Protein AF-A0A0U2W8F7-F1 (afdb_monomer_lite)

Radius of gyration: 20.61 Å; chains: 1; bounding box: 46×20×61 Å

Sequence (80 aa):
MNEYERALSTMGDSGIQWIDILFRWCVVLLVDAAEVLGISYEALNVYLFVFLLPVALLCSGLLNIFLYKRFQDEVAKARV

Organism: NCBI:txid1768198

pLDDT: mean 83.65, std 7.74, range [55.88, 93.0]

Foldseek 3Di:
DDLLVVLLVPDDDPVDVVVVVVVSVVSVVLCVVCVVVVHRSVVSVCCCVVPVVVVVVVVVVVVVVVVVVVVVVVVVVVVD

Secondary structure (DSSP, 8-state):
--HHHHHHHT----S-HHHHHHHHHHHHHHHHHHHHHTS-HHHHHHIIIIIIHHHHHHHHHHHHHHHHHHHHHHHHHHH-

Structure (mmCIF, N/CA/C/O backbone):
data_AF-A0A0U2W8F7-F1
#
_entry.id   AF-A0A0U2W8F7-F1
#
loop_
_atom_site.group_PDB
_atom_site.id
_atom_site.type_symbol
_atom_site.label_atom_id
_atom_site.label_alt_id
_atom_site.label_comp_id
_atom_site.label_asym_id
_atom_site.label_entity_id
_atom_site.label_seq_id
_atom_site.pdbx_PDB_ins_code
_at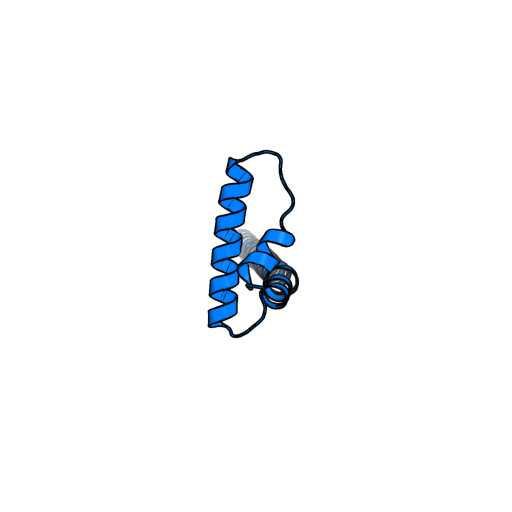om_site.Cartn_x
_atom_site.Cartn_y
_atom_site.Cartn_z
_atom_site.occupancy
_atom_site.B_iso_or_equiv
_atom_site.auth_seq_id
_atom_site.auth_comp_id
_atom_site.auth_asym_id
_atom_site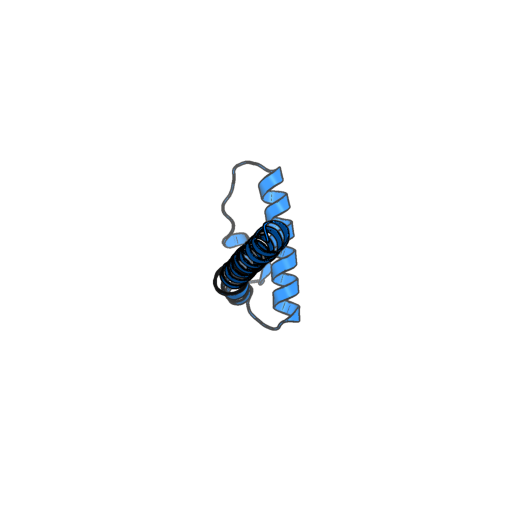.auth_atom_id
_atom_site.pdbx_PDB_model_num
ATOM 1 N N . MET A 1 1 ? 12.042 3.658 -24.294 1.00 55.88 1 MET A N 1
ATOM 2 C CA . MET A 1 1 ? 12.375 3.917 -22.883 1.00 55.88 1 MET A CA 1
ATOM 3 C C . MET A 1 1 ? 11.718 2.814 -22.089 1.00 55.88 1 MET A C 1
ATOM 5 O O . MET A 1 1 ? 10.510 2.652 -22.215 1.00 55.88 1 MET A O 1
ATOM 9 N N . ASN A 1 2 ? 12.513 1.973 -21.438 1.00 78.06 2 ASN A N 1
ATOM 10 C CA . ASN A 1 2 ? 12.002 0.810 -20.713 1.00 78.06 2 ASN A CA 1
ATOM 11 C C . ASN A 1 2 ? 11.254 1.287 -19.449 1.00 78.06 2 ASN A C 1
ATOM 13 O O . ASN A 1 2 ? 11.659 2.290 -18.860 1.00 78.06 2 ASN A O 1
ATOM 17 N N . GLU A 1 3 ? 10.184 0.615 -19.014 1.00 75.94 3 GLU A N 1
ATOM 18 C CA . GLU A 1 3 ? 9.437 1.013 -17.799 1.00 75.94 3 GLU A CA 1
ATOM 19 C C . GLU A 1 3 ? 10.360 1.039 -16.563 1.00 75.94 3 GLU A C 1
ATOM 21 O O . GLU A 1 3 ? 10.262 1.938 -15.728 1.00 75.94 3 GLU A O 1
ATOM 26 N N . TYR A 1 4 ? 11.368 0.160 -16.524 1.00 77.88 4 TYR A N 1
ATOM 27 C CA . TYR A 1 4 ? 12.440 0.187 -15.524 1.00 77.88 4 TYR A CA 1
ATOM 28 C C . TYR A 1 4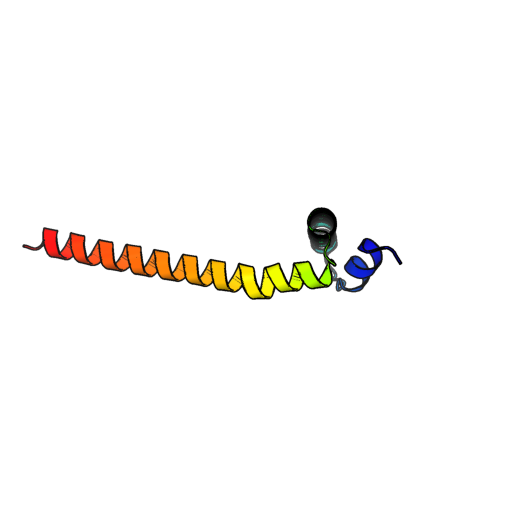 ? 13.281 1.473 -15.549 1.00 77.88 4 TYR A C 1
ATOM 30 O O . TYR A 1 4 ? 13.621 1.995 -14.491 1.00 77.88 4 TYR A O 1
ATOM 38 N N . GLU A 1 5 ? 13.621 2.013 -16.728 1.00 76.75 5 GLU A N 1
ATOM 39 C CA . GLU A 1 5 ? 14.384 3.271 -16.834 1.00 76.75 5 GLU A CA 1
ATOM 40 C C . GLU A 1 5 ? 13.565 4.453 -16.322 1.00 76.75 5 GLU A C 1
ATOM 42 O O . GLU A 1 5 ? 14.098 5.325 -15.637 1.00 76.75 5 GLU A O 1
ATOM 47 N N . ARG A 1 6 ? 12.259 4.467 -16.616 1.00 79.44 6 ARG A N 1
ATOM 48 C CA . ARG A 1 6 ? 11.340 5.487 -16.098 1.00 79.44 6 ARG A CA 1
ATOM 49 C C . ARG A 1 6 ? 11.261 5.414 -14.577 1.00 79.44 6 ARG A C 1
ATOM 51 O O . ARG A 1 6 ? 11.445 6.433 -13.916 1.00 79.44 6 ARG A O 1
ATOM 58 N N . ALA A 1 7 ? 11.091 4.215 -14.025 1.00 77.56 7 ALA A N 1
ATOM 59 C CA . ALA A 1 7 ? 11.015 4.009 -12.585 1.00 77.56 7 ALA A CA 1
ATOM 60 C C . ALA A 1 7 ? 12.332 4.367 -11.862 1.00 77.56 7 ALA A C 1
ATOM 62 O O . ALA A 1 7 ? 12.307 5.018 -10.815 1.00 77.56 7 ALA A O 1
ATOM 63 N N . LEU A 1 8 ? 13.490 4.038 -12.451 1.00 78.75 8 LEU A N 1
ATOM 64 C CA . LEU A 1 8 ? 14.800 4.461 -11.939 1.00 78.75 8 LEU A CA 1
ATOM 65 C C . LEU A 1 8 ? 15.014 5.975 -12.054 1.00 78.75 8 LEU A C 1
ATOM 67 O O . LEU A 1 8 ? 15.628 6.556 -11.170 1.00 78.75 8 LEU A O 1
ATOM 71 N N . SER A 1 9 ? 14.517 6.633 -13.103 1.00 74.19 9 SER A N 1
ATOM 72 C CA . SER A 1 9 ? 14.675 8.088 -13.260 1.00 74.19 9 SER A CA 1
ATOM 73 C C . SER A 1 9 ? 13.910 8.900 -12.209 1.00 74.19 9 SER A C 1
ATOM 75 O O . SER A 1 9 ? 14.303 10.017 -11.890 1.00 74.19 9 SER A O 1
ATOM 77 N N . THR A 1 10 ? 12.846 8.328 -11.633 1.00 74.62 10 THR A N 1
ATOM 78 C CA . THR A 1 10 ? 12.108 8.926 -10.511 1.00 74.62 10 THR A CA 1
ATOM 79 C C . THR A 1 10 ? 12.751 8.688 -9.143 1.00 74.62 10 THR A C 1
ATOM 81 O O . THR A 1 10 ? 12.286 9.258 -8.156 1.00 74.62 10 THR A O 1
ATOM 84 N N . MET A 1 11 ? 13.796 7.858 -9.048 1.00 72.81 11 MET A N 1
ATOM 85 C CA . MET A 1 11 ? 14.479 7.619 -7.777 1.00 72.81 11 MET A CA 1
ATOM 86 C C . MET A 1 11 ? 15.448 8.772 -7.469 1.00 72.81 11 MET A C 1
ATOM 88 O O . MET A 1 11 ? 16.248 9.175 -8.313 1.00 72.81 11 MET A O 1
ATOM 92 N N . GLY A 1 12 ? 15.375 9.306 -6.251 1.00 66.62 12 GLY A N 1
ATOM 93 C CA . GLY A 1 12 ? 16.366 10.252 -5.744 1.00 66.62 12 GLY A CA 1
ATOM 94 C C . GLY A 1 12 ? 17.619 9.519 -5.269 1.00 66.62 12 GLY A C 1
ATOM 95 O O . GLY A 1 12 ? 17.514 8.423 -4.723 1.00 66.62 12 GLY A O 1
ATOM 96 N N . ASP A 1 13 ? 18.791 10.121 -5.463 1.00 75.75 13 ASP A N 1
ATOM 97 C CA . ASP A 1 13 ? 20.037 9.623 -4.876 1.00 75.75 13 ASP A CA 1
ATOM 98 C C . ASP A 1 13 ? 20.025 9.900 -3.366 1.00 75.75 13 ASP A C 1
ATOM 100 O O . ASP A 1 13 ? 19.964 11.057 -2.940 1.00 75.75 13 ASP A O 1
ATOM 104 N N . SER A 1 14 ? 20.012 8.842 -2.551 1.00 69.06 14 SER A N 1
ATOM 105 C CA . SER A 1 14 ? 19.933 8.968 -1.092 1.00 69.06 14 SER A CA 1
ATOM 106 C C . SER A 1 14 ? 21.296 9.220 -0.436 1.00 69.06 14 SER A C 1
ATOM 108 O O . SER A 1 14 ? 21.360 9.482 0.767 1.00 69.06 14 SER A O 1
ATOM 110 N N . GLY A 1 15 ? 22.395 9.131 -1.200 1.00 77.75 15 GLY A N 1
ATOM 111 C CA . GLY A 1 15 ? 23.768 9.244 -0.697 1.00 77.75 15 GLY A CA 1
ATOM 112 C C . GLY A 1 15 ? 24.227 8.044 0.144 1.00 77.75 15 GLY A C 1
ATOM 113 O O . GLY A 1 15 ? 25.363 8.024 0.622 1.00 77.75 15 GLY A O 1
ATOM 114 N N . ILE A 1 16 ? 23.371 7.032 0.327 1.00 82.50 16 ILE A N 1
ATOM 115 C CA . ILE A 1 16 ? 23.638 5.823 1.110 1.00 82.50 16 ILE A CA 1
ATOM 116 C C . ILE A 1 16 ? 23.395 4.604 0.214 1.00 82.50 16 ILE A C 1
ATOM 118 O O . ILE A 1 16 ? 22.270 4.141 0.045 1.00 82.50 16 ILE A O 1
ATOM 122 N N . GLN A 1 17 ? 24.486 4.013 -0.278 1.00 81.62 17 GLN A N 1
ATOM 123 C CA . GLN A 1 17 ? 24.464 2.944 -1.290 1.00 81.62 17 GLN A CA 1
ATOM 124 C C . GLN A 1 17 ? 23.555 1.752 -0.944 1.00 81.62 17 GLN A C 1
ATOM 126 O O . GLN A 1 17 ? 22.896 1.192 -1.816 1.00 81.62 17 GLN A O 1
ATOM 131 N N . TRP A 1 18 ? 23.492 1.353 0.329 1.00 84.31 18 TRP A N 1
ATOM 132 C CA . TRP A 1 18 ? 22.637 0.241 0.760 1.00 84.31 18 TRP A CA 1
ATOM 133 C C . TRP A 1 18 ? 21.142 0.561 0.656 1.00 84.31 18 TRP A C 1
ATOM 135 O O . TRP A 1 18 ? 20.353 -0.325 0.327 1.00 84.31 18 TRP A O 1
ATOM 145 N N . ILE A 1 19 ? 20.756 1.817 0.900 1.00 85.12 19 ILE A N 1
ATOM 146 C CA . ILE A 1 19 ? 19.372 2.273 0.745 1.00 85.12 19 ILE A CA 1
ATOM 147 C C . ILE A 1 19 ? 19.015 2.301 -0.738 1.00 85.12 19 ILE A C 1
ATOM 149 O O . ILE A 1 19 ? 17.958 1.796 -1.109 1.00 85.12 19 ILE A O 1
ATOM 153 N N . ASP A 1 20 ? 19.918 2.785 -1.592 1.00 84.81 20 ASP A N 1
ATOM 154 C CA . ASP A 1 20 ? 19.699 2.815 -3.042 1.00 84.81 20 ASP A CA 1
ATOM 155 C C . ASP A 1 20 ? 19.514 1.401 -3.620 1.00 84.81 20 ASP A C 1
ATOM 157 O O . ASP A 1 20 ? 18.670 1.185 -4.491 1.00 84.81 20 ASP A O 1
ATOM 161 N N . ILE A 1 21 ? 20.263 0.411 -3.117 1.00 86.56 21 ILE A N 1
ATOM 162 C CA . ILE A 1 21 ? 20.112 -0.999 -3.514 1.00 86.56 21 ILE A CA 1
ATOM 163 C C . ILE A 1 21 ? 18.751 -1.541 -3.080 1.00 86.56 21 ILE A C 1
ATOM 165 O O . ILE A 1 21 ? 18.040 -2.118 -3.903 1.00 86.56 21 ILE A O 1
ATOM 169 N N . LEU A 1 22 ? 18.369 -1.347 -1.815 1.00 87.56 22 LEU A N 1
ATOM 170 C CA . LEU A 1 22 ? 17.071 -1.801 -1.315 1.00 87.56 22 LEU A CA 1
ATOM 171 C C . LEU A 1 22 ? 15.924 -1.164 -2.109 1.00 87.56 22 LEU A C 1
ATOM 173 O O . LEU A 1 22 ? 14.980 -1.846 -2.502 1.00 87.56 22 LEU A O 1
ATOM 177 N N . PHE A 1 23 ? 16.033 0.131 -2.398 1.00 84.69 23 PHE A N 1
ATOM 178 C CA . PHE A 1 23 ? 15.025 0.861 -3.151 1.00 84.69 23 PHE A CA 1
ATOM 179 C C . PHE A 1 23 ? 14.905 0.348 -4.589 1.00 84.69 23 PHE A C 1
ATOM 181 O O . PHE A 1 23 ? 13.794 0.129 -5.064 1.00 84.69 23 PHE A O 1
ATOM 188 N N . ARG A 1 24 ? 16.026 0.063 -5.266 1.00 86.00 24 ARG A N 1
ATOM 189 C CA . ARG A 1 24 ? 16.018 -0.567 -6.599 1.00 86.00 24 ARG A CA 1
ATOM 190 C C . ARG A 1 24 ? 15.311 -1.918 -6.592 1.00 86.00 24 ARG A C 1
ATOM 192 O O . ARG A 1 24 ? 14.529 -2.183 -7.498 1.00 86.00 24 ARG A O 1
ATOM 199 N N . TRP A 1 25 ? 15.548 -2.745 -5.575 1.00 88.12 25 TRP A N 1
ATOM 200 C CA . TRP A 1 25 ? 14.850 -4.025 -5.419 1.00 88.12 25 TRP A CA 1
ATOM 201 C C . TRP A 1 25 ? 13.338 -3.841 -5.267 1.00 88.12 25 TRP A C 1
ATOM 203 O O . TRP A 1 25 ? 12.573 -4.538 -5.931 1.00 88.12 25 TRP A O 1
ATOM 213 N N . CYS A 1 26 ? 12.904 -2.873 -4.455 1.00 87.31 26 CYS A N 1
ATOM 214 C CA . CYS A 1 26 ? 11.489 -2.525 -4.341 1.00 87.31 26 CYS A CA 1
ATOM 215 C C . CYS A 1 26 ? 10.916 -2.071 -5.689 1.00 87.31 26 CYS A C 1
ATOM 217 O O . CYS A 1 26 ? 9.879 -2.570 -6.107 1.00 87.31 26 CYS A O 1
ATOM 219 N N . VAL A 1 27 ? 11.598 -1.169 -6.398 1.00 86.00 27 VAL A N 1
ATOM 220 C CA . VAL A 1 27 ? 11.138 -0.653 -7.695 1.00 86.00 27 VAL A CA 1
ATOM 221 C C . VAL A 1 27 ? 11.002 -1.766 -8.734 1.00 86.00 27 VAL A C 1
ATOM 223 O O . VAL A 1 27 ? 9.987 -1.810 -9.421 1.00 86.00 27 VAL A O 1
ATOM 226 N N . VAL A 1 28 ? 11.964 -2.690 -8.823 1.00 87.19 28 VAL A N 1
ATOM 227 C CA . VAL A 1 28 ? 11.875 -3.846 -9.735 1.00 87.19 28 VAL A CA 1
ATOM 228 C C . VAL A 1 28 ? 10.655 -4.703 -9.403 1.00 87.19 28 VAL A C 1
ATOM 230 O O . VAL A 1 28 ? 9.857 -4.978 -10.291 1.00 87.19 28 VAL A O 1
ATOM 233 N N . LEU A 1 29 ? 10.443 -5.033 -8.125 1.00 88.12 29 LEU A N 1
ATOM 234 C CA . LEU A 1 29 ? 9.257 -5.775 -7.686 1.00 88.12 29 LEU A CA 1
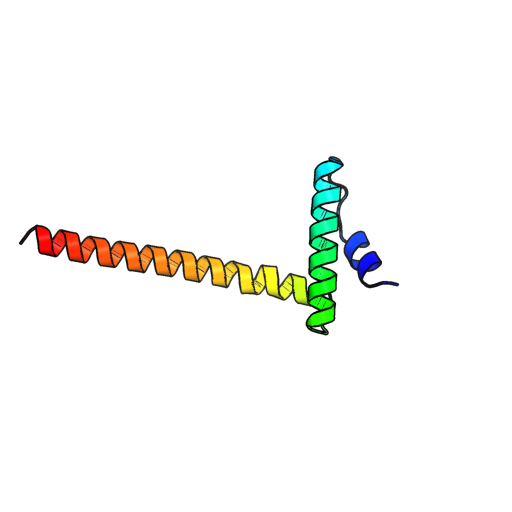ATOM 235 C C . LEU A 1 29 ? 7.943 -5.068 -8.048 1.00 88.12 29 LEU A C 1
ATOM 237 O O . LEU A 1 29 ? 6.975 -5.724 -8.427 1.00 88.12 29 LEU A O 1
ATOM 241 N N . LEU A 1 30 ? 7.892 -3.739 -7.925 1.00 87.00 30 LEU A N 1
ATOM 242 C CA . LEU A 1 30 ? 6.709 -2.964 -8.296 1.00 87.00 30 LEU A CA 1
ATOM 243 C C . LEU A 1 30 ? 6.477 -2.936 -9.809 1.00 87.00 30 LEU A C 1
ATOM 245 O O . LEU A 1 30 ? 5.326 -2.999 -10.232 1.00 87.00 30 LEU A O 1
ATOM 249 N N . VAL A 1 31 ? 7.536 -2.838 -10.616 1.00 86.75 31 VAL A N 1
ATOM 250 C CA . VAL A 1 31 ? 7.434 -2.887 -12.083 1.00 86.75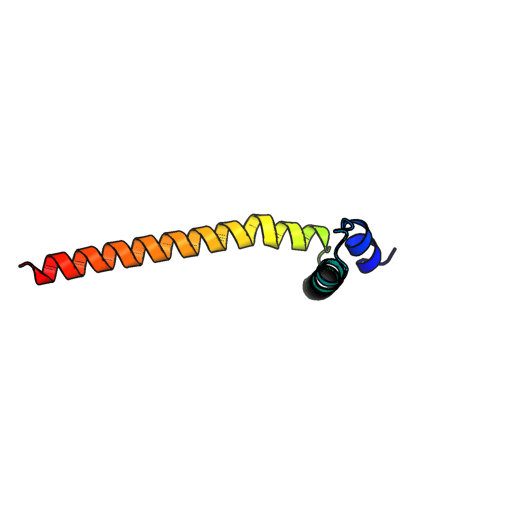 31 VAL A CA 1
ATOM 251 C C . VAL A 1 31 ? 6.945 -4.263 -12.534 1.00 86.75 31 VAL A C 1
ATOM 253 O O . VAL A 1 31 ? 6.004 -4.327 -13.319 1.00 86.75 31 VAL A O 1
ATOM 256 N N . ASP A 1 32 ? 7.480 -5.346 -11.969 1.00 88.44 32 ASP A N 1
ATOM 257 C CA . ASP A 1 32 ? 7.028 -6.710 -12.269 1.00 88.44 32 ASP A CA 1
ATOM 258 C C . ASP A 1 32 ? 5.549 -6.900 -11.883 1.00 88.44 32 ASP A C 1
ATOM 260 O O . ASP A 1 32 ? 4.756 -7.464 -12.637 1.00 88.44 32 ASP A O 1
ATOM 264 N N . ALA A 1 33 ? 5.132 -6.373 -10.725 1.00 87.19 33 ALA A N 1
ATOM 265 C CA . ALA A 1 33 ? 3.727 -6.387 -10.319 1.00 87.19 33 ALA A CA 1
ATOM 266 C C . ALA A 1 33 ? 2.838 -5.564 -11.268 1.00 87.19 33 ALA A C 1
ATOM 268 O O . ALA A 1 33 ? 1.705 -5.961 -11.550 1.00 87.19 33 ALA A O 1
ATOM 269 N N . ALA A 1 34 ? 3.339 -4.433 -11.769 1.00 87.81 34 ALA A N 1
ATOM 270 C CA . ALA A 1 34 ? 2.624 -3.583 -12.714 1.00 87.81 34 ALA A CA 1
ATOM 271 C C . ALA A 1 34 ? 2.450 -4.286 -14.067 1.00 87.81 34 ALA A C 1
ATOM 273 O O . ALA A 1 34 ? 1.357 -4.247 -14.631 1.00 87.81 34 ALA A O 1
ATOM 274 N N . GLU A 1 35 ? 3.475 -5.005 -14.531 1.00 86.81 35 GLU A N 1
ATOM 275 C CA . GLU A 1 35 ? 3.427 -5.826 -15.743 1.00 86.81 35 GLU A CA 1
ATOM 276 C C . GLU A 1 35 ? 2.399 -6.958 -15.617 1.00 86.81 35 GLU A C 1
ATOM 278 O O . GLU A 1 35 ? 1.567 -7.135 -16.506 1.00 86.81 35 GLU A O 1
ATOM 283 N N . VAL A 1 36 ? 2.367 -7.660 -14.477 1.00 88.56 36 VAL A N 1
ATOM 284 C CA . VAL A 1 36 ? 1.363 -8.704 -14.195 1.00 88.56 36 VAL A CA 1
ATOM 285 C C . VAL A 1 36 ? -0.061 -8.141 -14.181 1.00 88.56 36 VAL A C 1
ATOM 287 O O . VAL A 1 36 ? -0.996 -8.792 -14.645 1.00 88.56 36 VAL A O 1
ATOM 290 N N . LEU A 1 37 ? -0.238 -6.931 -13.652 1.00 86.31 37 LEU A N 1
ATOM 291 C CA . LEU A 1 37 ? -1.530 -6.246 -13.602 1.00 86.31 37 LEU A CA 1
ATOM 292 C C . LEU A 1 37 ? -1.890 -5.544 -14.924 1.00 86.31 37 LEU A C 1
ATOM 294 O O . LEU A 1 37 ? -3.024 -5.088 -15.073 1.00 86.31 37 LEU A O 1
ATOM 298 N N . GLY A 1 38 ? -0.959 -5.460 -15.880 1.00 88.19 38 GLY A N 1
ATOM 299 C CA . GLY A 1 38 ? -1.139 -4.767 -17.156 1.00 88.19 38 GLY A CA 1
ATOM 300 C C . GLY A 1 38 ? -1.314 -3.250 -17.023 1.00 88.19 38 GLY A C 1
ATOM 301 O O . GLY A 1 38 ? -1.948 -2.632 -17.880 1.00 88.19 38 GLY A O 1
ATOM 302 N N . ILE A 1 39 ? -0.801 -2.644 -15.948 1.00 88.19 39 ILE A N 1
ATOM 303 C CA . ILE A 1 39 ? -0.893 -1.199 -15.674 1.00 88.19 39 ILE A CA 1
ATOM 304 C C . ILE A 1 39 ? 0.497 -0.553 -15.653 1.00 88.19 39 ILE A C 1
ATOM 306 O O . ILE A 1 39 ? 1.510 -1.239 -15.579 1.00 88.19 39 ILE A O 1
ATOM 310 N N . SER A 1 40 ? 0.565 0.781 -15.708 1.00 88.31 40 SER A N 1
ATOM 311 C CA . SER A 1 40 ? 1.846 1.489 -15.593 1.00 88.31 40 SER A CA 1
ATOM 312 C C . SER A 1 40 ? 2.375 1.485 -14.156 1.00 88.31 40 SER A C 1
ATOM 314 O O . SER A 1 40 ? 1.599 1.496 -13.194 1.00 88.31 40 SER A O 1
ATOM 316 N N . TYR A 1 41 ? 3.701 1.557 -14.008 1.00 85.44 41 TYR A N 1
ATOM 317 C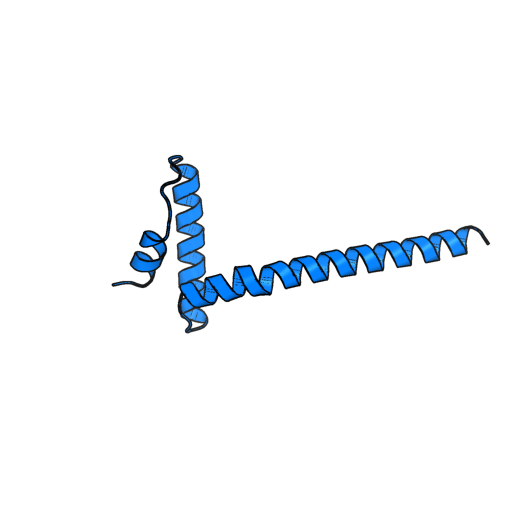 CA . TYR A 1 41 ? 4.362 1.698 -12.704 1.00 85.44 41 TYR A CA 1
ATOM 318 C C . TYR A 1 41 ? 3.834 2.910 -11.916 1.00 85.44 41 TYR A C 1
ATOM 320 O O . TYR A 1 41 ? 3.545 2.815 -10.724 1.00 85.44 41 TYR A O 1
ATOM 328 N N . GLU A 1 42 ? 3.635 4.043 -12.595 1.00 84.81 42 GLU A N 1
ATOM 329 C CA . GLU A 1 42 ? 3.088 5.259 -11.984 1.00 84.81 42 GLU A CA 1
ATOM 330 C C . GLU A 1 42 ? 1.674 5.032 -11.426 1.00 84.81 42 GLU A C 1
ATOM 332 O O . GLU A 1 42 ? 1.377 5.448 -10.305 1.00 84.81 42 GLU A O 1
ATOM 337 N N . ALA A 1 43 ? 0.810 4.327 -12.166 1.00 87.38 43 ALA A N 1
ATOM 338 C CA . ALA A 1 43 ? -0.539 4.012 -11.706 1.00 87.38 43 ALA A CA 1
ATOM 339 C C . ALA A 1 43 ? -0.517 3.047 -10.514 1.00 87.38 43 ALA A C 1
ATOM 341 O O . ALA A 1 43 ? -1.228 3.271 -9.534 1.00 87.38 43 ALA A O 1
ATOM 342 N N . LEU A 1 44 ? 0.323 2.007 -10.561 1.00 89.19 44 LEU A N 1
ATOM 343 C CA . LEU A 1 44 ? 0.480 1.058 -9.458 1.00 89.19 44 LEU A CA 1
ATOM 344 C C . LEU A 1 44 ? 0.954 1.756 -8.178 1.00 89.19 44 LEU A C 1
ATOM 346 O O . LEU A 1 44 ? 0.390 1.518 -7.109 1.00 89.19 44 LEU A O 1
ATOM 350 N N . ASN A 1 45 ? 1.917 2.674 -8.291 1.00 87.50 45 ASN A N 1
ATOM 351 C CA . ASN A 1 45 ? 2.364 3.503 -7.173 1.00 87.50 45 ASN A CA 1
ATOM 352 C C . ASN A 1 45 ? 1.211 4.298 -6.552 1.00 87.50 45 ASN A C 1
ATOM 354 O O . ASN A 1 45 ? 1.055 4.297 -5.330 1.00 87.50 45 ASN A O 1
ATOM 358 N N . VAL A 1 46 ? 0.375 4.947 -7.369 1.00 88.06 46 VAL A N 1
ATOM 359 C CA . VAL A 1 46 ? -0.799 5.684 -6.875 1.00 88.06 46 VAL A CA 1
ATOM 360 C C . VAL A 1 46 ? -1.764 4.742 -6.158 1.00 88.06 46 VAL A C 1
ATOM 362 O O . VAL A 1 46 ? -2.202 5.054 -5.054 1.00 88.06 46 VAL A O 1
ATOM 365 N N . TYR A 1 47 ? -2.056 3.563 -6.712 1.00 88.50 47 TYR A N 1
ATOM 366 C CA . TYR A 1 47 ? -2.919 2.587 -6.041 1.00 88.50 47 TYR A CA 1
ATOM 367 C C . TYR A 1 47 ? -2.367 2.145 -4.681 1.00 88.50 47 TYR A C 1
ATOM 369 O O . TYR A 1 47 ? -3.106 2.074 -3.696 1.00 88.50 47 TYR A O 1
ATOM 377 N N . LEU A 1 48 ? -1.062 1.906 -4.593 1.00 87.12 48 LEU A N 1
ATOM 378 C CA . LEU A 1 48 ? -0.418 1.416 -3.379 1.00 87.12 48 LEU A CA 1
ATOM 379 C C . LEU A 1 48 ? -0.366 2.500 -2.287 1.00 87.12 48 LEU A C 1
ATOM 381 O O . LEU A 1 48 ? -0.765 2.265 -1.147 1.00 87.12 48 LEU A O 1
ATOM 385 N N . PHE A 1 49 ? 0.045 3.721 -2.622 1.00 86.94 49 PHE A N 1
ATOM 386 C CA . PHE A 1 49 ? 0.183 4.780 -1.619 1.00 86.94 49 PHE A CA 1
ATOM 387 C C . PHE A 1 49 ? -1.126 5.509 -1.307 1.00 86.94 49 PHE A C 1
ATOM 389 O O . PHE A 1 49 ? -1.356 5.876 -0.157 1.00 86.94 49 PHE A O 1
ATOM 396 N N . VAL A 1 50 ? -2.000 5.708 -2.296 1.00 90.25 50 VAL A N 1
ATOM 397 C CA . VAL A 1 50 ? -3.228 6.503 -2.127 1.00 90.25 50 VAL A CA 1
ATOM 398 C C . VAL A 1 50 ? -4.416 5.653 -1.702 1.00 90.25 50 VAL A C 1
ATOM 400 O O . VAL A 1 50 ? -5.289 6.169 -1.019 1.00 90.25 50 VAL A O 1
ATOM 403 N N . PHE A 1 51 ? -4.469 4.367 -2.054 1.00 88.44 51 PHE A N 1
ATOM 404 C CA . PHE A 1 51 ? -5.597 3.509 -1.676 1.00 88.44 51 PHE A CA 1
ATOM 405 C C . PHE A 1 51 ? -5.202 2.459 -0.643 1.00 88.44 51 PHE A C 1
ATOM 407 O O . PHE A 1 51 ? -5.847 2.369 0.401 1.00 88.44 51 PHE A O 1
ATOM 414 N N . LEU A 1 52 ? -4.133 1.695 -0.882 1.00 89.62 52 LEU A N 1
ATOM 415 C CA . LEU A 1 52 ? -3.759 0.595 0.013 1.00 89.62 52 LEU A CA 1
ATOM 416 C C . LEU A 1 52 ? -3.338 1.114 1.394 1.00 89.62 52 LEU A C 1
ATOM 418 O O . LEU A 1 52 ? -3.782 0.573 2.405 1.00 89.62 52 LEU A O 1
ATOM 422 N N . LEU A 1 53 ? -2.566 2.203 1.455 1.00 89.38 53 LEU A N 1
ATOM 423 C CA . LEU A 1 53 ? -2.130 2.799 2.720 1.00 89.38 53 LEU A CA 1
ATOM 424 C C . LEU A 1 53 ? -3.295 3.295 3.608 1.00 89.38 53 LEU A C 1
ATOM 426 O O . LEU A 1 53 ? -3.381 2.850 4.756 1.00 89.38 53 LEU A O 1
ATOM 430 N N . PRO A 1 54 ? -4.223 4.161 3.144 1.00 90.62 54 PRO A N 1
ATOM 431 C CA . PRO A 1 54 ? -5.348 4.574 3.979 1.00 90.62 54 PRO A CA 1
ATOM 432 C C . PRO A 1 54 ? -6.307 3.428 4.291 1.00 90.62 54 PRO A C 1
ATOM 434 O O . PRO A 1 54 ? -6.833 3.392 5.398 1.00 90.62 54 PRO A O 1
ATOM 437 N N . VAL A 1 55 ? -6.508 2.463 3.386 1.00 92.88 55 VAL A N 1
ATOM 438 C CA . VAL A 1 55 ? -7.312 1.268 3.688 1.00 92.88 55 VAL A CA 1
ATOM 439 C C . VAL A 1 55 ? -6.669 0.456 4.812 1.00 92.88 55 VAL A C 1
ATOM 441 O O . VAL A 1 55 ? -7.354 0.101 5.768 1.00 92.88 55 VAL A O 1
ATOM 444 N N . ALA A 1 56 ? -5.357 0.220 4.760 1.00 91.69 56 ALA A N 1
ATOM 445 C CA . ALA A 1 56 ? -4.636 -0.486 5.815 1.00 91.69 56 ALA A CA 1
ATOM 446 C C . ALA A 1 56 ? -4.707 0.259 7.158 1.00 91.69 56 ALA A C 1
ATOM 448 O O . ALA A 1 56 ? -4.943 -0.362 8.198 1.00 91.69 56 ALA A O 1
ATOM 449 N N . LEU A 1 57 ? -4.570 1.589 7.144 1.00 92.56 57 LEU A N 1
ATOM 450 C CA . LEU A 1 57 ? -4.731 2.422 8.339 1.00 92.56 57 LEU A CA 1
ATOM 451 C C . LEU A 1 57 ? -6.157 2.369 8.891 1.00 92.56 57 LEU A C 1
ATOM 453 O O . LEU A 1 57 ? -6.330 2.226 10.100 1.00 92.56 57 LEU A O 1
ATOM 457 N N . LEU A 1 58 ? -7.175 2.430 8.032 1.00 93.00 58 LEU A N 1
ATOM 458 C CA . LEU A 1 58 ? -8.573 2.297 8.438 1.00 93.00 58 LEU A CA 1
ATOM 459 C C . LEU A 1 58 ? -8.845 0.917 9.034 1.00 93.00 58 LEU A C 1
ATOM 461 O O . LEU A 1 58 ? -9.428 0.837 10.110 1.00 93.00 58 LEU A O 1
ATOM 465 N N . CYS A 1 59 ? -8.385 -0.164 8.403 1.00 91.69 59 CYS A N 1
ATOM 466 C CA . CYS A 1 59 ? -8.504 -1.515 8.949 1.00 91.69 59 CYS A CA 1
ATOM 467 C C . CYS A 1 59 ? -7.817 -1.631 10.315 1.00 91.69 59 CYS A C 1
ATOM 469 O O . CYS A 1 59 ? -8.426 -2.125 11.261 1.00 91.69 59 CYS A O 1
ATOM 471 N N . SER A 1 60 ? -6.587 -1.127 10.445 1.00 92.75 60 SER A N 1
ATOM 472 C CA . SER A 1 60 ? -5.856 -1.112 11.717 1.00 92.75 60 SER A CA 1
ATOM 473 C C . SER A 1 60 ? -6.600 -0.315 12.794 1.00 92.75 60 SER A C 1
ATOM 475 O O . SER A 1 60 ? -6.773 -0.793 13.917 1.00 92.75 60 SER A O 1
ATOM 477 N N . GLY A 1 61 ? -7.117 0.869 12.456 1.00 92.44 61 GLY A N 1
ATOM 478 C CA . GLY A 1 61 ? -7.905 1.701 13.364 1.00 92.44 61 GLY A CA 1
ATOM 479 C C . GLY A 1 61 ? -9.210 1.029 13.792 1.00 92.44 61 GLY A C 1
ATOM 480 O O . GLY A 1 61 ? -9.515 0.970 14.981 1.00 92.44 61 GLY A O 1
ATOM 481 N N . LEU A 1 62 ? -9.956 0.458 12.844 1.00 92.38 62 LEU A N 1
ATOM 482 C CA . LEU A 1 62 ? -11.205 -0.256 13.113 1.00 92.38 62 LEU A CA 1
ATOM 483 C C . LEU A 1 62 ? -10.980 -1.486 13.994 1.00 92.38 62 LEU A C 1
ATOM 485 O O . LEU A 1 62 ? -11.748 -1.698 14.930 1.00 92.38 62 LEU A O 1
ATOM 489 N N . LEU A 1 63 ? -9.924 -2.265 13.744 1.00 91.44 63 LEU A N 1
ATOM 490 C CA . LEU A 1 63 ? -9.567 -3.416 14.574 1.00 91.44 63 LEU A CA 1
ATOM 491 C C . LEU A 1 63 ? -9.192 -2.993 15.995 1.00 91.44 63 LEU A C 1
ATOM 493 O O . LEU A 1 63 ? -9.667 -3.607 16.948 1.00 91.44 63 LEU A O 1
ATOM 497 N N . ASN A 1 64 ? -8.410 -1.922 16.152 1.00 90.56 64 ASN A N 1
ATOM 498 C CA . ASN A 1 64 ? -8.088 -1.373 17.470 1.00 90.56 64 ASN A CA 1
ATOM 499 C C . ASN A 1 64 ? -9.351 -0.914 18.214 1.00 90.56 64 ASN A C 1
ATOM 501 O O . ASN A 1 64 ? -9.524 -1.248 19.384 1.00 90.56 64 ASN A O 1
ATOM 505 N N . ILE A 1 65 ? -10.272 -0.211 17.543 1.00 89.69 65 ILE A N 1
ATOM 506 C CA . ILE A 1 65 ? -11.546 0.225 18.142 1.00 89.69 65 ILE A CA 1
ATOM 507 C C . ILE A 1 65 ? -12.419 -0.978 18.515 1.00 89.69 65 ILE A C 1
ATOM 509 O O . ILE A 1 65 ? -12.998 -1.003 19.601 1.00 89.69 65 ILE A O 1
ATOM 513 N N . PHE A 1 66 ? -12.525 -1.973 17.633 1.00 89.50 66 PHE A N 1
ATOM 514 C CA . PHE A 1 66 ? -13.301 -3.186 17.879 1.00 89.50 66 PHE A CA 1
ATOM 515 C C . PHE A 1 66 ? -12.754 -3.961 19.081 1.00 89.50 66 PHE A C 1
ATOM 517 O O . PHE A 1 66 ? -13.517 -4.331 19.974 1.00 89.50 66 PHE A O 1
ATOM 524 N N . LEU A 1 67 ? -11.435 -4.151 19.138 1.00 87.69 67 LEU A N 1
ATOM 525 C CA . LEU A 1 67 ? -10.769 -4.824 20.248 1.00 87.69 67 LEU A CA 1
ATOM 526 C C . LEU A 1 67 ? -10.943 -4.046 21.557 1.00 87.69 67 LEU A C 1
ATOM 528 O O . LEU A 1 67 ? -11.226 -4.646 22.591 1.00 87.69 67 LEU A O 1
ATOM 532 N N . TYR A 1 68 ? -10.843 -2.716 21.507 1.00 84.88 68 TYR A N 1
ATOM 533 C CA . TYR A 1 68 ? -11.029 -1.861 22.676 1.00 84.88 68 TYR A CA 1
ATOM 534 C C . TYR A 1 68 ? -12.461 -1.924 23.221 1.00 84.88 68 TYR A C 1
ATOM 536 O O . TYR A 1 68 ? -12.654 -2.073 24.427 1.00 84.88 68 TYR A O 1
ATOM 544 N N . LYS A 1 69 ? -13.473 -1.868 22.344 1.00 84.25 69 LYS A N 1
ATOM 545 C CA . LYS A 1 69 ? -14.882 -2.031 22.740 1.00 84.25 69 LYS A CA 1
ATOM 546 C C . LYS A 1 69 ? -15.133 -3.405 23.352 1.00 84.25 69 LYS A C 1
ATOM 548 O O . LYS A 1 69 ? -15.671 -3.487 24.449 1.00 84.25 69 LYS A O 1
ATOM 553 N N . ARG A 1 70 ? -14.644 -4.465 22.701 1.00 84.62 70 ARG A N 1
ATOM 554 C CA . ARG A 1 70 ? -14.755 -5.833 23.219 1.00 84.62 70 ARG A CA 1
ATOM 555 C C . ARG A 1 70 ? -14.109 -5.980 24.598 1.00 84.62 70 ARG A C 1
ATOM 557 O O . ARG A 1 70 ? -14.656 -6.666 25.452 1.00 84.62 70 ARG A O 1
ATOM 564 N N . PHE A 1 71 ? -12.967 -5.338 24.830 1.00 85.25 71 PHE A N 1
ATOM 565 C CA . PHE A 1 71 ? -12.301 -5.367 26.130 1.00 85.25 71 PHE A CA 1
ATOM 566 C C . PHE A 1 71 ? -13.130 -4.677 27.226 1.00 85.25 71 PHE A C 1
ATOM 568 O O . PHE A 1 71 ? -13.262 -5.221 28.319 1.00 85.25 71 PHE A O 1
ATOM 575 N N . GLN A 1 72 ? -13.728 -3.516 26.936 1.00 80.44 72 GLN A N 1
ATOM 576 C CA . GLN A 1 72 ? -14.616 -2.818 27.877 1.00 80.44 72 GLN A CA 1
ATOM 577 C C . GLN A 1 72 ? -15.846 -3.661 28.238 1.00 80.44 72 GLN A C 1
ATOM 579 O O . GLN A 1 72 ? -16.211 -3.726 29.410 1.00 80.44 72 GLN A O 1
ATOM 584 N N . ASP A 1 73 ? -16.441 -4.351 27.261 1.00 76.94 73 ASP A N 1
ATOM 585 C CA . ASP A 1 73 ? -17.606 -5.214 27.482 1.00 76.94 73 ASP A CA 1
ATOM 586 C C . ASP A 1 73 ? -17.283 -6.400 28.409 1.00 76.94 73 ASP A C 1
ATOM 588 O O . ASP A 1 73 ? -18.070 -6.737 29.295 1.00 76.94 73 ASP A O 1
ATOM 592 N N . GLU A 1 74 ? -16.112 -7.020 28.240 1.00 78.38 74 GLU A N 1
ATOM 593 C CA . GLU A 1 74 ? -15.640 -8.108 29.109 1.00 78.38 74 GLU A CA 1
ATOM 594 C C . GLU A 1 74 ? -15.318 -7.605 30.527 1.00 78.38 74 GLU A C 1
ATOM 596 O O . GLU A 1 74 ? -15.711 -8.228 31.513 1.00 78.38 74 GLU A O 1
ATOM 601 N N . VAL A 1 75 ? -14.671 -6.441 30.662 1.00 80.62 75 VAL A N 1
ATOM 602 C CA . VAL A 1 75 ? -14.383 -5.833 31.976 1.00 80.62 75 VAL A CA 1
ATOM 603 C C . VAL A 1 75 ? -15.668 -5.427 32.702 1.00 80.62 75 VAL A C 1
ATOM 605 O O . VAL A 1 75 ? -15.767 -5.600 33.917 1.00 80.62 75 VAL A O 1
ATOM 608 N N . ALA A 1 76 ? -16.665 -4.911 31.980 1.00 73.88 76 ALA A N 1
ATOM 609 C CA . ALA A 1 76 ? -17.967 -4.570 32.542 1.00 73.88 76 ALA A CA 1
ATOM 610 C C . ALA A 1 76 ? -18.708 -5.816 33.046 1.00 73.88 76 ALA A C 1
ATOM 612 O O . ALA A 1 76 ? -19.248 -5.786 34.149 1.00 73.88 76 ALA A O 1
ATOM 613 N N . LYS A 1 77 ? -18.680 -6.922 32.289 1.00 70.75 77 LYS A N 1
ATOM 614 C CA . LYS A 1 77 ? -19.251 -8.207 32.725 1.00 70.75 77 LYS A CA 1
ATOM 615 C C . LYS A 1 77 ? -18.531 -8.799 33.932 1.00 70.75 77 LYS A C 1
ATOM 617 O O . LYS A 1 77 ? -19.195 -9.342 34.797 1.00 70.75 77 LYS A O 1
ATOM 622 N N . ALA A 1 78 ? -17.207 -8.682 34.011 1.00 71.00 78 ALA A N 1
ATOM 623 C CA . ALA A 1 78 ? -16.425 -9.209 35.131 1.00 71.00 78 ALA A CA 1
ATOM 624 C C . ALA A 1 78 ? -16.593 -8.413 36.443 1.00 71.00 78 ALA A C 1
ATOM 626 O O . ALA A 1 78 ? -16.162 -8.877 37.498 1.00 71.00 78 ALA A O 1
ATOM 627 N N . ARG A 1 79 ? -17.164 -7.201 36.385 1.00 67.50 79 ARG A N 1
ATOM 628 C CA . ARG A 1 79 ? -17.419 -6.339 37.552 1.00 67.50 79 ARG A CA 1
ATOM 629 C C . ARG A 1 79 ? -18.817 -6.542 38.166 1.00 67.50 79 ARG A C 1
ATOM 631 O O . ARG A 1 79 ? -19.015 -6.105 39.298 1.00 67.50 79 ARG A O 1
ATOM 638 N N . VAL A 1 80 ? -19.761 -7.144 37.435 1.00 57.53 80 VAL A N 1
ATOM 639 C CA . VAL A 1 80 ? -21.131 -7.465 37.893 1.00 57.53 80 VAL A CA 1
ATOM 640 C C . VAL A 1 80 ? -21.158 -8.862 38.498 1.00 57.53 80 VAL A C 1
ATOM 642 O O . VAL A 1 80 ? -21.776 -9.004 39.574 1.00 57.53 80 VAL A O 1
#